Protein AF-A0A1B9MY83-F1 (afdb_monomer_lite)

Sequence (99 aa):
MNHTELKALRRFFFLDIVDAANLIAGVSARTWQRYEKGTVTIHKDVVEKINKLKQERKEILKKLSAGEVVNINVTAERNEQELTKILISSVSAELIAKS

Structure (mmCIF, N/CA/C/O backbone):
data_AF-A0A1B9MY83-F1
#
_entry.id   AF-A0A1B9MY83-F1
#
loop_
_atom_site.group_PDB
_atom_site.id
_atom_site.type_symbol
_atom_site.label_atom_id
_atom_site.label_alt_id
_atom_site.label_comp_id
_atom_site.label_asym_id
_atom_site.label_entity_id
_atom_site.label_seq_id
_atom_site.pdbx_PDB_ins_code
_atom_site.Cartn_x
_atom_site.Cartn_y
_atom_site.Cartn_z
_atom_site.occupancy
_atom_site.B_iso_or_equiv
_atom_site.auth_seq_id
_atom_site.auth_comp_id
_atom_site.auth_asym_id
_atom_site.auth_atom_id
_atom_site.pdbx_PDB_model_num
ATOM 1 N N . MET A 1 1 ? -2.295 -10.500 -9.656 1.00 89.81 1 MET A N 1
ATOM 2 C CA . MET A 1 1 ? -2.424 -9.040 -9.512 1.00 89.81 1 MET A CA 1
ATOM 3 C C . MET A 1 1 ? -1.871 -8.389 -10.757 1.00 89.81 1 MET A C 1
ATOM 5 O O . MET A 1 1 ? -0.762 -8.743 -11.142 1.00 89.81 1 MET A O 1
ATOM 9 N N . ASN A 1 2 ? -2.626 -7.507 -11.404 1.00 95.62 2 ASN A N 1
ATOM 10 C CA . ASN A 1 2 ? -2.152 -6.767 -12.579 1.00 95.62 2 ASN A CA 1
ATOM 11 C C . ASN A 1 2 ? -1.704 -5.333 -12.215 1.00 95.62 2 ASN A C 1
ATOM 13 O O . ASN A 1 2 ? -1.833 -4.890 -11.074 1.00 95.62 2 ASN A O 1
ATOM 17 N N . HIS A 1 3 ? -1.150 -4.607 -13.188 1.00 97.44 3 HIS A N 1
ATOM 18 C CA . HIS A 1 3 ? -0.619 -3.254 -12.992 1.00 97.44 3 HIS A CA 1
ATOM 19 C C . HIS A 1 3 ? -1.695 -2.231 -12.582 1.00 97.44 3 HIS A C 1
ATOM 21 O O . HIS A 1 3 ? -1.434 -1.350 -11.759 1.00 97.44 3 HIS A O 1
ATOM 27 N N . THR A 1 4 ? -2.915 -2.362 -13.111 1.00 97.62 4 THR A N 1
ATOM 28 C CA . THR A 1 4 ? -4.055 -1.505 -12.762 1.00 97.62 4 THR A CA 1
ATOM 29 C C . THR A 1 4 ? -4.506 -1.750 -11.324 1.00 97.62 4 THR A C 1
ATOM 31 O O . THR A 1 4 ? -4.693 -0.797 -10.569 1.00 97.62 4 THR A O 1
ATOM 34 N N . GLU A 1 5 ? -4.619 -3.018 -10.924 1.00 97.50 5 GLU A N 1
ATOM 35 C CA . GLU A 1 5 ? -4.947 -3.430 -9.557 1.00 97.50 5 GLU A CA 1
ATOM 36 C C . GLU A 1 5 ? -3.901 -2.928 -8.560 1.00 97.50 5 GLU A C 1
ATOM 38 O O . GLU A 1 5 ? -4.272 -2.373 -7.529 1.00 97.50 5 GLU A O 1
ATOM 43 N N . LEU A 1 6 ? -2.607 -3.057 -8.877 1.00 98.12 6 LEU A N 1
ATOM 44 C CA . LEU A 1 6 ? -1.523 -2.552 -8.029 1.00 98.12 6 LEU A CA 1
ATOM 45 C C . LEU A 1 6 ? -1.664 -1.041 -7.791 1.00 98.12 6 LEU A C 1
ATOM 47 O O . LEU A 1 6 ? -1.622 -0.582 -6.649 1.00 98.12 6 LEU A O 1
ATOM 51 N N . LYS A 1 7 ? -1.897 -0.274 -8.862 1.00 98.38 7 LYS A N 1
ATOM 52 C CA . LYS A 1 7 ? -2.074 1.182 -8.790 1.00 98.38 7 LYS A CA 1
ATOM 53 C C . LYS A 1 7 ? -3.313 1.580 -7.990 1.00 98.38 7 LYS A C 1
ATOM 55 O O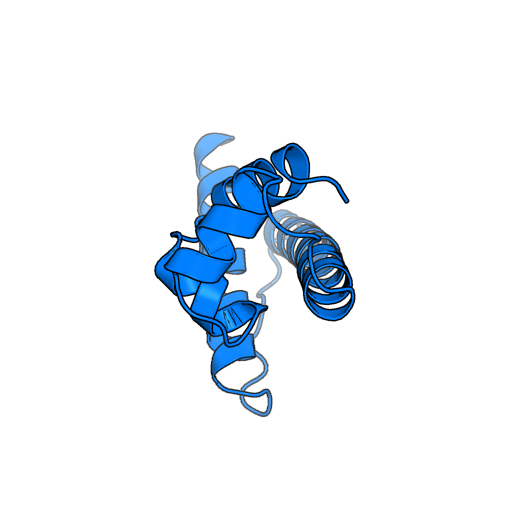 . LYS A 1 7 ? -3.266 2.545 -7.224 1.00 98.38 7 LYS A O 1
ATOM 60 N N . ALA A 1 8 ? -4.419 0.861 -8.171 1.00 97.75 8 ALA A N 1
ATOM 61 C CA . ALA A 1 8 ? -5.647 1.091 -7.418 1.00 97.75 8 ALA A CA 1
ATOM 62 C C . ALA A 1 8 ? -5.438 0.807 -5.925 1.00 97.75 8 ALA A C 1
ATOM 64 O O . ALA A 1 8 ? -5.797 1.637 -5.095 1.00 97.75 8 ALA A O 1
ATOM 65 N N . LEU A 1 9 ? -4.793 -0.313 -5.588 1.00 96.94 9 LEU A N 1
ATOM 66 C CA . LEU A 1 9 ? -4.519 -0.706 -4.205 1.00 96.94 9 LEU A CA 1
ATOM 67 C C . LEU A 1 9 ? -3.565 0.257 -3.505 1.00 96.94 9 LEU A C 1
ATOM 69 O O . LEU A 1 9 ? -3.835 0.647 -2.375 1.00 96.94 9 LEU A O 1
ATOM 73 N N . ARG A 1 10 ? -2.507 0.719 -4.181 1.00 97.25 10 ARG A N 1
ATOM 74 C CA . ARG A 1 10 ? -1.617 1.742 -3.621 1.00 97.25 10 ARG A CA 1
ATOM 75 C C . ARG A 1 10 ? -2.397 2.991 -3.206 1.00 97.25 10 ARG A C 1
ATOM 77 O O . ARG A 1 10 ? -2.253 3.471 -2.086 1.00 97.25 10 ARG A O 1
ATOM 84 N N . ARG A 1 11 ? -3.240 3.500 -4.109 1.00 96.50 11 ARG A N 1
ATOM 85 C CA . ARG A 1 11 ? -4.081 4.674 -3.837 1.00 96.50 11 ARG A CA 1
ATOM 86 C C . ARG A 1 11 ? -5.093 4.401 -2.734 1.00 96.50 11 ARG A C 1
ATOM 88 O O . ARG A 1 11 ? -5.304 5.263 -1.897 1.00 96.50 11 ARG A O 1
ATOM 95 N N . PHE A 1 12 ? -5.686 3.212 -2.720 1.00 94.31 12 PHE A N 1
ATOM 96 C CA . PHE A 1 12 ? -6.626 2.789 -1.686 1.00 94.31 12 PHE A CA 1
ATOM 97 C C . PHE A 1 12 ? -5.983 2.735 -0.293 1.00 94.31 12 PHE A C 1
ATOM 99 O O . PHE A 1 12 ? -6.627 3.068 0.696 1.00 94.31 12 PHE A O 1
ATOM 106 N N . PHE A 1 13 ? -4.700 2.381 -0.218 1.00 94.62 13 PHE A N 1
ATOM 107 C CA . PHE A 1 13 ? -3.908 2.413 1.013 1.00 94.62 13 PHE A CA 1
ATOM 108 C C . PHE A 1 13 ? -3.307 3.784 1.327 1.00 94.62 13 PHE A C 1
ATOM 110 O O . PHE A 1 13 ? -2.530 3.885 2.263 1.00 94.62 13 PHE A O 1
ATOM 117 N N . PHE A 1 14 ? -3.645 4.825 0.563 1.00 94.38 14 PHE A N 1
ATOM 118 C CA . PHE A 1 14 ? -3.144 6.194 0.737 1.00 94.38 14 PHE A CA 1
ATOM 119 C C . PHE A 1 14 ? -1.613 6.294 0.641 1.00 94.38 14 PHE A C 1
ATOM 121 O O . PHE A 1 14 ? -1.006 7.207 1.187 1.00 94.38 14 PHE A O 1
ATOM 128 N N . LEU A 1 15 ? -0.987 5.375 -0.095 1.00 96.06 15 LEU A N 1
ATOM 129 C CA . LEU A 1 15 ? 0.449 5.392 -0.332 1.00 96.06 15 LEU A CA 1
ATOM 130 C C . LEU A 1 15 ? 0.766 6.239 -1.565 1.00 96.06 15 LEU A C 1
ATOM 132 O O . LEU A 1 15 ? 0.188 6.056 -2.651 1.00 96.06 15 LEU A O 1
ATOM 136 N N . ASP A 1 16 ? 1.736 7.136 -1.439 1.00 97.00 16 ASP A N 1
ATOM 137 C CA . ASP A 1 16 ? 2.335 7.739 -2.618 1.00 97.00 16 ASP A CA 1
ATOM 138 C C . ASP A 1 16 ? 3.276 6.736 -3.325 1.00 97.00 16 ASP A C 1
ATOM 140 O O . ASP A 1 16 ? 3.438 5.579 -2.924 1.00 97.00 16 ASP A O 1
ATOM 144 N N . ILE A 1 17 ? 3.837 7.139 -4.466 1.00 98.00 17 ILE A N 1
ATOM 145 C CA . ILE A 1 17 ? 4.716 6.261 -5.253 1.00 98.00 17 ILE A CA 1
ATOM 146 C C . ILE A 1 17 ? 6.008 5.931 -4.491 1.00 98.00 17 ILE A C 1
ATOM 148 O O . ILE A 1 17 ? 6.516 4.818 -4.626 1.00 98.00 17 ILE A O 1
ATOM 152 N N . VAL A 1 18 ? 6.552 6.889 -3.743 1.00 97.62 18 VAL A N 1
ATOM 153 C CA . VAL A 1 18 ? 7.815 6.759 -3.010 1.00 97.62 18 VAL A CA 1
ATOM 154 C C . VAL A 1 18 ? 7.616 5.855 -1.795 1.00 97.62 18 VAL A C 1
ATOM 156 O O . VAL A 1 18 ? 8.387 4.912 -1.616 1.00 97.62 18 VAL A O 1
ATOM 159 N N . ASP A 1 19 ? 6.544 6.064 -1.035 1.00 96.69 19 ASP A N 1
ATOM 160 C CA . ASP A 1 19 ? 6.159 5.238 0.108 1.00 96.69 19 ASP A CA 1
ATOM 161 C C . ASP A 1 19 ? 5.966 3.786 -0.312 1.00 96.69 19 ASP A C 1
ATOM 163 O O . ASP A 1 19 ? 6.528 2.875 0.292 1.00 96.69 19 ASP A O 1
ATOM 167 N N . ALA A 1 20 ? 5.221 3.547 -1.392 1.00 97.50 20 ALA A N 1
ATOM 168 C CA . ALA A 1 20 ? 4.996 2.192 -1.871 1.00 97.50 20 ALA A CA 1
ATOM 169 C C . ALA A 1 20 ? 6.299 1.529 -2.352 1.00 97.50 20 ALA A C 1
ATOM 171 O O . ALA A 1 20 ? 6.568 0.370 -2.027 1.00 97.50 20 ALA A O 1
ATOM 172 N N . ALA A 1 21 ? 7.144 2.267 -3.076 1.00 97.88 21 ALA A N 1
ATOM 173 C CA . ALA A 1 21 ? 8.429 1.759 -3.540 1.00 97.88 21 ALA A CA 1
ATOM 174 C C . ALA A 1 21 ? 9.350 1.364 -2.373 1.00 97.88 21 ALA A C 1
ATOM 176 O O . ALA A 1 21 ? 9.939 0.282 -2.409 1.00 97.88 21 ALA A O 1
ATOM 177 N N . ASN A 1 22 ? 9.408 2.187 -1.324 1.00 96.75 22 ASN A N 1
ATOM 178 C CA . ASN A 1 22 ? 10.279 1.979 -0.169 1.00 96.75 22 ASN A CA 1
ATOM 179 C C . ASN A 1 22 ? 9.716 0.947 0.818 1.00 96.75 22 ASN A C 1
ATOM 181 O O . ASN A 1 22 ? 10.391 -0.025 1.152 1.00 96.75 22 ASN A O 1
ATOM 185 N N . LEU A 1 23 ? 8.478 1.141 1.279 1.00 96.44 23 LEU A N 1
ATOM 186 C CA . LEU A 1 23 ? 7.893 0.374 2.382 1.00 96.44 23 LEU A CA 1
ATOM 187 C C . LEU A 1 23 ? 7.432 -1.021 1.948 1.00 96.44 23 LEU A C 1
ATOM 189 O O . LEU A 1 23 ? 7.480 -1.969 2.739 1.00 96.44 23 LEU A O 1
ATOM 193 N N . ILE A 1 24 ? 6.986 -1.168 0.696 1.00 95.69 24 ILE A N 1
ATOM 194 C CA . ILE A 1 24 ? 6.478 -2.443 0.178 1.00 95.69 24 ILE A CA 1
ATOM 195 C C . ILE A 1 24 ? 7.584 -3.208 -0.534 1.00 95.69 24 ILE A C 1
ATOM 197 O O . ILE A 1 24 ? 7.831 -4.361 -0.195 1.00 95.69 24 ILE A O 1
ATOM 201 N N . ALA A 1 25 ? 8.232 -2.583 -1.514 1.00 94.94 25 ALA A N 1
ATOM 202 C CA . ALA A 1 25 ? 9.056 -3.305 -2.478 1.00 94.94 25 ALA A CA 1
ATOM 203 C C . ALA A 1 25 ? 10.572 -3.181 -2.256 1.00 94.94 25 ALA A C 1
ATOM 205 O O . ALA A 1 25 ? 11.309 -3.991 -2.810 1.00 94.94 25 ALA A O 1
ATOM 206 N N . GLY A 1 26 ? 11.048 -2.187 -1.499 1.00 95.81 26 GLY A N 1
ATOM 207 C CA . GLY A 1 26 ? 12.483 -1.906 -1.369 1.00 95.81 26 GLY A CA 1
ATOM 208 C C . GLY A 1 26 ? 13.150 -1.551 -2.706 1.00 95.81 26 GLY A C 1
ATOM 209 O O . GLY A 1 26 ? 14.301 -1.908 -2.941 1.00 95.81 26 GLY A O 1
ATOM 210 N N . VAL A 1 27 ? 12.421 -0.893 -3.614 1.00 97.19 27 VAL A N 1
ATOM 211 C CA . VAL A 1 27 ? 12.896 -0.526 -4.962 1.00 97.19 27 VAL A CA 1
ATOM 212 C C . VAL A 1 27 ? 12.824 0.981 -5.189 1.00 97.19 27 VAL A C 1
ATOM 214 O O . VAL A 1 27 ? 12.219 1.718 -4.421 1.00 97.19 27 VAL A O 1
ATOM 217 N N . SER A 1 28 ? 13.391 1.458 -6.301 1.00 98.25 28 SER A N 1
ATOM 218 C CA . SER A 1 28 ? 13.246 2.862 -6.697 1.00 98.25 28 SER A CA 1
ATOM 219 C C . SER A 1 28 ? 11.801 3.223 -7.077 1.00 98.25 28 SER A C 1
ATOM 221 O O . SER A 1 28 ? 11.074 2.414 -7.666 1.00 98.25 28 SER A O 1
ATOM 223 N N . ALA A 1 29 ? 11.415 4.487 -6.873 1.00 98.44 29 ALA A N 1
ATOM 224 C CA . ALA A 1 29 ? 10.133 5.030 -7.340 1.00 98.44 29 ALA A CA 1
ATOM 225 C C . 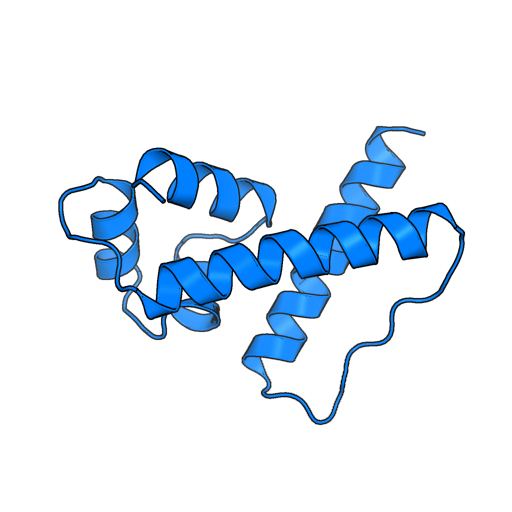ALA A 1 29 ? 9.910 4.813 -8.851 1.00 98.44 29 ALA A C 1
ATOM 227 O O . ALA A 1 29 ? 8.798 4.524 -9.295 1.00 98.44 29 ALA A O 1
ATOM 228 N N . ARG A 1 30 ? 10.982 4.880 -9.655 1.00 98.31 30 ARG A N 1
ATOM 229 C CA . ARG A 1 30 ? 10.932 4.596 -11.097 1.00 98.31 30 ARG A CA 1
ATOM 230 C C . ARG A 1 30 ? 10.560 3.139 -11.371 1.00 98.31 30 ARG A C 1
ATOM 232 O O . ARG A 1 30 ? 9.748 2.879 -12.257 1.00 98.31 30 ARG A O 1
ATOM 239 N N . THR A 1 31 ? 11.135 2.194 -10.628 1.00 98.38 31 THR A N 1
ATOM 240 C CA . THR A 1 31 ? 10.794 0.768 -10.741 1.00 98.38 31 THR A CA 1
ATOM 241 C C . THR A 1 31 ? 9.325 0.543 -10.391 1.00 98.38 31 THR A C 1
ATOM 243 O O . THR A 1 31 ? 8.610 -0.084 -11.170 1.00 98.38 31 THR A O 1
ATOM 246 N N . TRP A 1 32 ? 8.840 1.144 -9.300 1.00 98.56 32 TRP A N 1
ATOM 247 C CA . TRP A 1 32 ? 7.424 1.076 -8.930 1.00 98.56 32 TRP A CA 1
ATOM 248 C C . TRP A 1 32 ? 6.502 1.626 -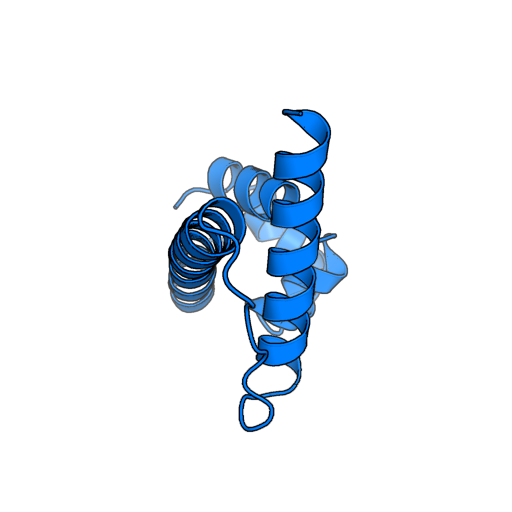10.028 1.00 98.56 32 TRP A C 1
ATOM 250 O O . TRP A 1 32 ? 5.545 0.976 -10.442 1.00 98.56 32 TRP A O 1
ATOM 260 N N . GLN A 1 33 ? 6.818 2.798 -10.585 1.00 98.38 33 GLN A N 1
ATOM 261 C CA . GLN A 1 33 ? 6.057 3.364 -11.703 1.00 98.38 33 GLN A CA 1
ATOM 262 C C . GLN A 1 33 ? 6.026 2.439 -12.923 1.00 98.38 33 GLN A C 1
ATOM 264 O O . GLN A 1 33 ? 5.021 2.396 -13.631 1.00 98.38 33 GLN A O 1
ATOM 269 N N . ARG A 1 34 ? 7.106 1.698 -13.192 1.00 98.44 34 ARG A N 1
ATOM 270 C CA . ARG A 1 34 ? 7.144 0.722 -14.289 1.00 98.44 34 ARG A CA 1
ATOM 271 C C . ARG A 1 34 ? 6.242 -0.482 -14.030 1.00 98.44 34 ARG A C 1
ATOM 273 O O . ARG A 1 34 ? 5.628 -0.941 -14.996 1.00 98.44 34 ARG A O 1
ATOM 280 N N . TYR A 1 35 ? 6.123 -0.930 -12.775 1.00 98.44 35 TYR A N 1
ATOM 281 C CA . TYR A 1 35 ? 5.120 -1.916 -12.365 1.00 98.44 35 TYR A CA 1
ATOM 282 C C . TYR A 1 35 ? 3.707 -1.399 -12.641 1.00 98.44 35 TYR A C 1
ATOM 284 O O . TYR A 1 35 ? 2.937 -2.071 -13.318 1.00 98.44 35 TYR A O 1
ATOM 292 N N . GLU A 1 36 ? 3.379 -0.177 -12.212 1.00 98.06 36 GLU A N 1
ATOM 293 C CA . GLU A 1 36 ? 2.038 0.405 -12.411 1.00 98.06 36 GLU A CA 1
ATOM 294 C C . GLU A 1 36 ? 1.699 0.719 -13.870 1.00 98.06 36 GLU A C 1
ATOM 296 O O . GLU A 1 36 ? 0.526 0.759 -14.239 1.00 98.06 36 GLU A O 1
ATOM 301 N N . LYS A 1 37 ? 2.713 0.951 -14.708 1.00 97.94 37 LYS A N 1
ATOM 302 C CA . LYS A 1 37 ? 2.553 1.115 -16.159 1.00 97.94 37 LYS A CA 1
ATOM 303 C C . LYS A 1 37 ? 2.427 -0.219 -16.901 1.00 97.94 37 LYS A C 1
ATOM 305 O O . LYS A 1 37 ? 2.175 -0.201 -18.098 1.00 97.94 37 LYS A O 1
ATOM 310 N N . GLY A 1 38 ? 2.670 -1.353 -16.239 1.00 97.44 38 GLY A N 1
ATOM 311 C CA . GLY A 1 38 ? 2.700 -2.672 -16.881 1.00 97.44 38 GLY A CA 1
ATOM 312 C C . GLY A 1 38 ? 3.919 -2.907 -17.780 1.00 97.44 38 GLY A C 1
ATOM 313 O O . GLY A 1 38 ? 3.972 -3.897 -18.496 1.00 97.44 38 GLY A O 1
ATOM 314 N N . THR A 1 39 ? 4.912 -2.014 -17.741 1.00 97.62 39 THR A N 1
ATOM 315 C CA . THR A 1 39 ? 6.148 -2.124 -18.544 1.00 97.62 39 THR A CA 1
ATOM 316 C C . THR A 1 39 ? 7.182 -3.076 -17.942 1.00 97.62 39 THR A C 1
ATOM 318 O O . THR A 1 39 ? 8.180 -3.390 -18.586 1.00 97.62 39 THR A O 1
ATOM 321 N N . VAL A 1 40 ? 6.984 -3.477 -16.683 1.00 96.81 40 VAL A N 1
ATOM 322 C CA . VAL A 1 40 ? 7.775 -4.493 -15.980 1.00 96.81 40 VAL A CA 1
ATOM 323 C C . VAL A 1 40 ? 6.828 -5.375 -15.192 1.00 96.81 40 VAL A C 1
ATOM 325 O O . VAL A 1 40 ? 5.876 -4.880 -14.585 1.00 96.81 40 VAL A O 1
ATOM 328 N N . THR A 1 41 ? 7.126 -6.669 -15.171 1.00 96.75 41 THR A N 1
ATOM 329 C CA . THR A 1 41 ? 6.430 -7.651 -14.344 1.00 96.75 41 THR A CA 1
ATOM 330 C C . THR A 1 41 ? 6.571 -7.320 -12.862 1.00 96.75 41 THR A C 1
ATOM 332 O O . THR A 1 41 ? 7.668 -7.091 -12.362 1.00 96.75 41 THR A O 1
ATOM 335 N N . ILE A 1 42 ? 5.452 -7.325 -12.144 1.00 97.88 42 ILE A N 1
ATOM 336 C CA . ILE A 1 42 ? 5.430 -7.112 -10.696 1.00 97.88 42 ILE A CA 1
ATOM 337 C C . ILE A 1 42 ? 6.090 -8.320 -10.022 1.00 97.88 42 ILE A C 1
ATOM 339 O O . ILE A 1 42 ? 5.693 -9.458 -10.272 1.00 97.88 42 ILE A O 1
ATOM 343 N N . HIS A 1 43 ? 7.082 -8.081 -9.164 1.00 97.25 43 HIS A N 1
ATOM 344 C CA . HIS A 1 43 ? 7.727 -9.147 -8.397 1.00 97.25 43 HIS A CA 1
ATOM 345 C C . HIS A 1 43 ? 6.721 -9.858 -7.479 1.00 97.25 43 HIS A C 1
ATOM 347 O O . HIS A 1 43 ? 5.834 -9.222 -6.902 1.00 97.25 43 HIS A O 1
ATOM 353 N N . LYS A 1 44 ? 6.882 -11.177 -7.315 1.00 97.00 44 LYS A N 1
ATOM 354 C CA . LYS A 1 44 ? 5.977 -12.024 -6.521 1.00 97.00 44 LYS A CA 1
ATOM 355 C C . LYS A 1 44 ? 5.838 -11.525 -5.079 1.00 97.00 44 LYS A C 1
ATOM 357 O O . LYS A 1 44 ? 4.717 -11.377 -4.604 1.00 97.00 44 LYS A O 1
ATOM 362 N N . ASP A 1 45 ? 6.943 -11.137 -4.455 1.00 96.38 45 ASP A N 1
ATOM 363 C CA . ASP A 1 45 ? 6.968 -10.644 -3.072 1.00 96.38 45 ASP A CA 1
ATOM 364 C C . ASP A 1 45 ? 6.152 -9.352 -2.899 1.00 96.38 45 ASP A C 1
ATOM 366 O O . ASP A 1 45 ? 5.473 -9.157 -1.893 1.00 96.38 45 ASP A O 1
ATOM 370 N N . VAL A 1 46 ? 6.133 -8.483 -3.920 1.00 97.25 46 VAL A N 1
ATOM 371 C CA . VAL A 1 46 ? 5.305 -7.263 -3.920 1.00 97.25 46 VAL A CA 1
ATOM 372 C C . VAL A 1 46 ? 3.823 -7.627 -3.963 1.00 97.25 46 VAL A C 1
ATOM 374 O O . VAL A 1 46 ? 3.018 -7.044 -3.237 1.00 97.25 46 VAL A O 1
ATOM 377 N N . VAL A 1 47 ? 3.456 -8.610 -4.790 1.00 97.56 47 VAL A N 1
ATOM 378 C CA . VAL A 1 47 ? 2.079 -9.117 -4.873 1.00 97.56 47 VAL A CA 1
ATOM 379 C C . VAL A 1 47 ? 1.646 -9.722 -3.537 1.00 97.56 47 VAL A C 1
ATOM 381 O O . VAL A 1 47 ? 0.543 -9.439 -3.067 1.00 97.56 47 VAL A O 1
ATOM 384 N N . GLU A 1 48 ? 2.507 -10.526 -2.917 1.00 96.81 48 GLU A N 1
ATOM 385 C CA . GLU A 1 48 ? 2.253 -11.142 -1.613 1.00 96.81 48 GLU A CA 1
ATOM 386 C C . GLU A 1 48 ? 2.068 -10.084 -0.521 1.00 96.81 48 GLU A C 1
ATOM 388 O O . GLU A 1 48 ? 1.060 -10.108 0.190 1.00 96.81 48 GLU A O 1
ATOM 393 N N . LYS A 1 49 ? 2.957 -9.088 -0.453 1.00 96.00 49 LYS A N 1
ATOM 394 C CA . LYS A 1 49 ? 2.882 -8.021 0.551 1.00 96.00 49 LYS A CA 1
ATOM 395 C C . LYS A 1 49 ? 1.651 -7.132 0.376 1.00 96.00 49 LYS A C 1
ATOM 397 O O . LYS A 1 49 ? 0.968 -6.843 1.353 1.00 96.00 49 LYS A O 1
ATOM 402 N N . ILE A 1 50 ? 1.285 -6.769 -0.855 1.00 96.88 50 ILE A N 1
ATOM 403 C CA . ILE A 1 50 ? 0.034 -6.036 -1.117 1.00 96.88 50 ILE A CA 1
ATOM 404 C C . ILE A 1 50 ? -1.191 -6.867 -0.708 1.00 96.88 50 ILE A C 1
ATOM 406 O O . ILE A 1 50 ? -2.138 -6.327 -0.138 1.00 96.88 50 ILE A O 1
ATOM 410 N N . ASN A 1 51 ? -1.200 -8.175 -0.975 1.00 96.62 51 ASN A N 1
ATOM 411 C CA . ASN A 1 51 ? -2.304 -9.038 -0.553 1.00 96.62 51 ASN A CA 1
ATOM 412 C C . ASN A 1 51 ? -2.399 -9.155 0.973 1.00 96.62 51 ASN A C 1
ATOM 414 O O . ASN A 1 51 ? -3.514 -9.146 1.495 1.00 96.62 51 ASN A O 1
ATOM 418 N N . LYS A 1 52 ? -1.264 -9.196 1.679 1.00 95.50 52 LYS A N 1
ATOM 419 C CA . LYS A 1 52 ? -1.222 -9.128 3.145 1.00 95.50 52 LYS A CA 1
ATOM 420 C C . LYS A 1 52 ? -1.838 -7.818 3.648 1.00 95.50 52 LYS A C 1
ATOM 422 O O . LYS A 1 52 ? -2.783 -7.866 4.429 1.00 95.50 52 LYS A O 1
ATOM 427 N N . LEU A 1 53 ? -1.429 -6.674 3.086 1.00 95.69 53 LEU A N 1
ATOM 428 C CA . LEU A 1 53 ? -1.988 -5.354 3.422 1.00 95.69 53 LEU A CA 1
ATOM 429 C C . LEU A 1 53 ? -3.508 -5.282 3.198 1.00 95.69 53 LEU A C 1
ATOM 431 O O . LEU A 1 53 ? -4.226 -4.674 3.990 1.00 95.69 53 LEU A O 1
ATOM 435 N N . LYS A 1 54 ? -4.036 -5.935 2.150 1.00 95.88 54 LYS A N 1
ATOM 436 C CA . LYS A 1 54 ? -5.493 -6.029 1.937 1.00 95.88 54 LYS A CA 1
ATOM 437 C C . LYS A 1 54 ? -6.199 -6.727 3.098 1.00 95.88 54 LYS A C 1
ATOM 439 O O . LYS A 1 54 ? -7.297 -6.307 3.455 1.00 95.88 54 LYS A O 1
ATOM 444 N N . GLN A 1 55 ? -5.621 -7.805 3.627 1.00 95.94 55 GLN A N 1
ATOM 445 C CA . GLN A 1 55 ? -6.216 -8.542 4.744 1.00 95.94 55 GLN A CA 1
ATOM 446 C C . GLN A 1 55 ? -6.075 -7.762 6.049 1.00 95.94 55 GLN A C 1
ATOM 448 O O . GLN A 1 55 ? -7.080 -7.538 6.717 1.00 95.94 55 GLN A O 1
ATOM 453 N N . GLU A 1 56 ? -4.884 -7.238 6.338 1.00 95.06 56 GLU A N 1
ATOM 454 C CA . GLU A 1 56 ? -4.633 -6.403 7.519 1.00 95.06 56 GLU A CA 1
ATOM 455 C C . GLU A 1 56 ? -5.597 -5.212 7.567 1.00 95.06 56 GLU A C 1
ATOM 457 O O . GLU A 1 56 ? -6.239 -4.963 8.584 1.00 95.06 56 GLU A O 1
ATOM 462 N N . ARG A 1 57 ? -5.812 -4.523 6.438 1.00 94.88 57 ARG A N 1
ATOM 463 C CA . ARG A 1 57 ? -6.775 -3.417 6.379 1.00 94.88 57 ARG A CA 1
ATOM 464 C C . ARG A 1 57 ? -8.209 -3.860 6.682 1.00 94.88 57 ARG A C 1
ATOM 466 O O . ARG A 1 57 ? -8.938 -3.125 7.346 1.00 94.88 57 ARG A O 1
ATOM 473 N N . LYS A 1 58 ? -8.641 -5.030 6.196 1.00 95.25 58 LYS A N 1
ATOM 474 C CA . LYS A 1 58 ? -9.980 -5.570 6.502 1.00 95.25 58 LYS A CA 1
ATOM 475 C C . LYS A 1 58 ? -10.133 -5.864 7.991 1.00 95.25 58 LYS A C 1
ATOM 477 O O . LYS A 1 58 ? -11.186 -5.584 8.557 1.00 95.25 58 LYS A O 1
ATOM 482 N N . GLU A 1 59 ? -9.095 -6.406 8.616 1.00 95.25 59 GLU A N 1
ATOM 483 C CA . GLU A 1 59 ? -9.082 -6.663 10.055 1.00 95.25 59 GLU A CA 1
ATOM 484 C C . GLU A 1 59 ? -9.124 -5.362 10.860 1.00 95.25 59 GLU A C 1
ATOM 486 O O . GLU A 1 59 ? -9.918 -5.256 11.792 1.00 95.25 59 GLU A O 1
ATOM 491 N N . ILE A 1 60 ? -8.341 -4.354 10.463 1.00 95.44 60 ILE A N 1
ATOM 492 C CA . ILE A 1 60 ? -8.357 -3.014 11.068 1.00 95.44 60 ILE A CA 1
ATOM 493 C C . ILE A 1 60 ? -9.755 -2.397 10.961 1.00 95.44 60 ILE A C 1
ATOM 495 O O . ILE A 1 60 ? -10.283 -1.922 11.962 1.00 95.44 60 ILE A O 1
ATOM 499 N N . LEU A 1 61 ? -10.383 -2.452 9.781 1.00 95.06 61 LEU A N 1
ATOM 500 C CA . LEU A 1 61 ? -11.750 -1.963 9.579 1.00 95.06 61 LEU A CA 1
ATOM 501 C C . LEU A 1 61 ? -12.744 -2.666 10.502 1.00 95.06 61 LEU A C 1
ATOM 503 O O . LEU A 1 61 ? -13.532 -1.992 11.159 1.00 95.06 61 LEU A O 1
ATOM 507 N N . LYS A 1 62 ? -12.677 -3.999 10.593 1.00 95.50 62 LYS A N 1
ATOM 508 C CA . LYS A 1 62 ? -13.540 -4.778 11.487 1.00 95.50 62 LYS A CA 1
ATOM 509 C C . LYS A 1 62 ? -13.372 -4.336 12.945 1.00 95.50 62 LYS A C 1
ATOM 511 O O . LYS A 1 62 ? -14.369 -4.024 13.588 1.00 95.50 62 LYS A O 1
ATOM 516 N N . LYS A 1 63 ? -12.131 -4.259 13.434 1.00 95.19 63 LYS A N 1
ATOM 517 C CA . LYS A 1 63 ? -11.814 -3.859 14.816 1.00 95.19 63 LYS A CA 1
ATOM 518 C C . LYS A 1 63 ? -12.298 -2.444 15.129 1.00 95.19 63 LYS A C 1
ATOM 520 O O . LYS A 1 63 ? -13.051 -2.254 16.078 1.00 95.19 63 LYS A O 1
ATOM 525 N N . LEU A 1 64 ? -11.945 -1.468 14.292 1.00 93.81 64 LEU A N 1
ATOM 526 C CA . LEU A 1 64 ? -12.347 -0.073 14.499 1.00 93.81 64 LEU A CA 1
ATOM 527 C C . LEU A 1 64 ? -13.870 0.104 14.420 1.00 93.81 64 LEU A C 1
ATOM 529 O O . LEU A 1 64 ? -14.435 0.837 15.224 1.00 93.81 64 LEU A O 1
ATOM 533 N N . SER A 1 65 ? -14.554 -0.613 13.519 1.00 92.50 65 SER A N 1
ATOM 534 C CA . SER A 1 65 ? -16.024 -0.586 13.446 1.00 92.50 65 SER A CA 1
ATOM 535 C C . SER A 1 65 ? -16.712 -1.184 14.680 1.00 92.50 65 SER A C 1
ATOM 537 O O . SER A 1 65 ? -17.842 -0.816 14.982 1.00 92.50 65 SER A O 1
ATOM 539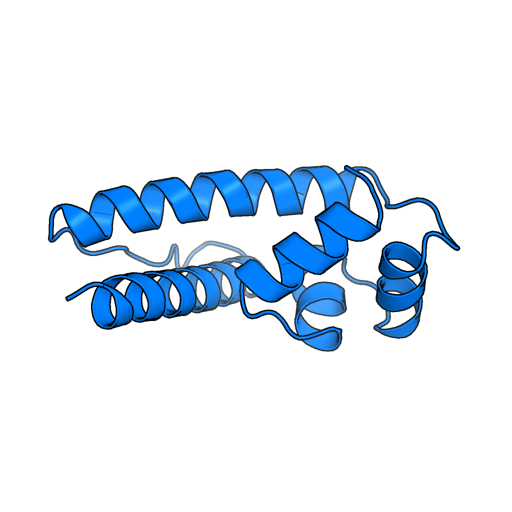 N N . ALA A 1 66 ? -16.028 -2.072 15.407 1.00 94.06 66 ALA A N 1
ATOM 540 C CA . ALA A 1 66 ? -16.490 -2.639 16.672 1.00 94.06 66 ALA A CA 1
ATOM 541 C C . ALA A 1 66 ? -16.110 -1.779 17.897 1.00 94.06 66 ALA A C 1
ATOM 543 O O . ALA A 1 66 ? -16.411 -2.161 19.025 1.00 94.06 66 ALA A O 1
ATOM 544 N N . GLY A 1 67 ? -15.447 -0.632 17.694 1.00 91.44 67 GLY A N 1
ATOM 545 C CA . GLY A 1 67 ? -14.955 0.229 18.773 1.00 91.44 67 GLY A CA 1
ATOM 546 C C . GLY A 1 67 ? -13.687 -0.289 19.462 1.00 91.44 67 GLY A C 1
ATOM 547 O O . GLY A 1 67 ? -13.339 0.187 20.540 1.00 91.44 67 GLY A O 1
ATOM 548 N N . GLU A 1 68 ? -12.991 -1.262 18.867 1.00 93.44 68 GLU A N 1
ATOM 549 C CA . GLU A 1 68 ? -11.746 -1.806 19.412 1.00 93.44 6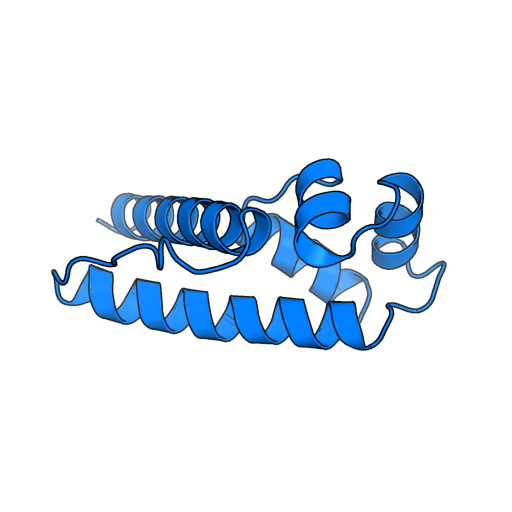8 GLU A CA 1
ATOM 550 C C . GLU A 1 68 ? -10.535 -0.924 19.076 1.00 93.44 68 GLU A C 1
ATOM 552 O O . GLU A 1 68 ? -10.466 -0.283 18.026 1.00 93.44 68 GLU A O 1
ATOM 557 N N . VAL A 1 69 ? -9.520 -0.961 19.943 1.00 87.44 69 VAL A N 1
ATOM 558 C CA . VAL A 1 69 ? -8.235 -0.287 19.711 1.00 87.44 69 VAL A CA 1
ATOM 559 C C . VAL A 1 69 ? -7.309 -1.187 18.890 1.00 87.44 69 VAL A C 1
ATOM 561 O O . VAL A 1 69 ? -7.063 -2.343 19.239 1.00 87.44 69 VAL A O 1
ATOM 564 N N . VAL A 1 70 ? -6.743 -0.645 17.809 1.00 91.00 70 VAL A N 1
ATOM 565 C CA . VAL A 1 70 ? -5.713 -1.321 17.010 1.00 91.00 70 VAL A CA 1
ATOM 566 C C . VAL A 1 70 ? -4.330 -0.907 17.506 1.00 91.00 70 VAL A C 1
ATOM 568 O O . VAL A 1 70 ? -3.945 0.253 17.394 1.00 91.00 70 VAL A O 1
ATOM 571 N N . ASN A 1 71 ? -3.566 -1.871 18.020 1.00 87.56 71 ASN A N 1
ATOM 572 C CA . ASN A 1 71 ? -2.198 -1.649 18.482 1.00 87.56 71 ASN A CA 1
ATOM 573 C C . ASN A 1 71 ? -1.184 -1.902 17.362 1.00 87.56 71 ASN A C 1
ATOM 575 O O . ASN A 1 71 ? -1.294 -2.876 16.617 1.00 87.56 71 ASN A O 1
ATOM 579 N N . ILE A 1 72 ? -0.165 -1.048 17.281 1.00 86.19 72 ILE A N 1
ATOM 580 C CA . ILE A 1 72 ? 0.982 -1.248 16.392 1.00 86.19 72 ILE A CA 1
ATOM 581 C C . ILE A 1 72 ? 1.930 -2.235 17.068 1.00 86.19 72 ILE A C 1
ATOM 583 O O . ILE A 1 72 ? 2.310 -2.039 18.223 1.00 86.19 72 ILE A O 1
ATOM 587 N N . ASN A 1 73 ? 2.340 -3.280 16.349 1.00 86.38 73 ASN A N 1
ATOM 588 C CA . ASN A 1 73 ? 3.355 -4.188 16.859 1.00 86.38 73 ASN A CA 1
ATOM 589 C C . ASN A 1 73 ? 4.729 -3.498 16.862 1.00 86.38 73 ASN A C 1
ATOM 591 O O . ASN A 1 73 ? 5.397 -3.417 15.834 1.00 86.38 73 ASN A O 1
ATOM 595 N N . VAL A 1 74 ? 5.158 -3.015 18.026 1.00 82.56 74 VAL A N 1
ATOM 596 C CA . VAL A 1 74 ? 6.421 -2.277 18.190 1.00 82.56 74 VAL A CA 1
ATOM 597 C C . VAL A 1 74 ? 7.674 -3.136 17.993 1.00 82.56 74 VAL A C 1
ATOM 599 O O . VAL A 1 74 ? 8.758 -2.582 17.826 1.00 82.56 74 VAL A O 1
ATOM 602 N N . THR A 1 75 ? 7.550 -4.468 17.989 1.00 86.06 75 THR A N 1
ATOM 603 C CA . THR A 1 75 ? 8.673 -5.375 17.700 1.00 86.06 75 THR A CA 1
ATOM 604 C C . THR A 1 75 ? 8.792 -5.716 16.214 1.00 86.06 75 THR A C 1
ATOM 606 O O . THR A 1 75 ? 9.738 -6.399 15.831 1.00 86.06 75 THR A O 1
ATOM 609 N N . ALA A 1 76 ? 7.837 -5.287 15.380 1.00 85.69 76 ALA A N 1
ATOM 610 C CA . ALA A 1 76 ? 7.897 -5.471 13.932 1.00 85.69 76 ALA A CA 1
ATOM 611 C C . ALA A 1 76 ? 8.968 -4.568 13.302 1.00 85.69 76 ALA A C 1
ATOM 613 O O . ALA A 1 76 ? 9.407 -3.588 13.910 1.00 85.69 76 ALA A O 1
ATOM 614 N N . GLU A 1 77 ? 9.361 -4.853 12.061 1.00 89.44 77 GLU A N 1
ATOM 615 C CA . GLU A 1 77 ? 10.267 -3.968 11.330 1.00 89.44 77 GLU A CA 1
ATOM 616 C C . GLU A 1 77 ? 9.665 -2.564 11.184 1.00 89.44 77 GLU A C 1
ATOM 618 O O . GLU A 1 77 ? 8.457 -2.400 10.998 1.00 89.44 77 GLU A O 1
ATOM 623 N N . ARG A 1 78 ? 10.514 -1.529 11.201 1.00 89.50 78 ARG A N 1
ATOM 624 C CA . ARG A 1 78 ? 10.075 -0.125 11.107 1.00 89.50 78 ARG A CA 1
ATOM 625 C C . ARG A 1 78 ? 9.136 0.121 9.920 1.00 89.50 78 ARG A C 1
ATOM 627 O O . ARG A 1 78 ? 8.144 0.826 10.067 1.00 89.50 78 ARG A O 1
ATOM 634 N N . ASN A 1 79 ? 9.411 -0.488 8.768 1.00 90.25 79 ASN A N 1
ATOM 635 C CA . ASN A 1 79 ? 8.568 -0.342 7.581 1.00 90.25 79 ASN A CA 1
ATOM 636 C C . ASN A 1 79 ? 7.169 -0.948 7.776 1.00 90.25 79 ASN A C 1
ATOM 638 O O . ASN A 1 79 ? 6.189 -0.381 7.301 1.00 90.25 79 ASN A O 1
ATOM 642 N N . GLU A 1 80 ? 7.055 -2.072 8.487 1.00 89.62 80 GLU A N 1
ATOM 643 C CA . GLU A 1 80 ? 5.761 -2.689 8.802 1.00 89.62 80 GLU A CA 1
ATOM 644 C C . GLU A 1 80 ? 4.965 -1.848 9.807 1.00 89.62 80 GLU A C 1
ATOM 646 O O . GLU A 1 80 ? 3.747 -1.698 9.670 1.00 89.62 80 GLU A O 1
ATOM 651 N N . GLN A 1 81 ? 5.652 -1.235 10.775 1.00 91.81 81 GLN A N 1
ATOM 652 C CA . GLN A 1 81 ? 5.029 -0.295 11.708 1.00 91.81 81 GLN A CA 1
ATOM 653 C C . GLN A 1 81 ? 4.454 0.922 10.973 1.00 91.81 81 GLN A C 1
ATOM 655 O O . GLN A 1 81 ? 3.307 1.297 11.215 1.00 91.81 81 GLN A O 1
ATOM 660 N N . GLU A 1 82 ? 5.218 1.518 10.052 1.00 93.69 82 GLU A N 1
ATOM 661 C CA . GLU A 1 82 ? 4.749 2.652 9.246 1.00 93.69 82 GLU A CA 1
ATOM 662 C C . GLU A 1 82 ? 3.582 2.264 8.330 1.00 93.69 82 GLU A C 1
ATOM 664 O O . GLU A 1 82 ? 2.572 2.967 8.295 1.00 93.69 82 GLU A O 1
ATOM 669 N N . LEU A 1 83 ? 3.643 1.103 7.667 1.00 94.06 83 LEU A N 1
ATOM 670 C CA . LEU A 1 83 ? 2.514 0.601 6.874 1.00 94.06 83 LEU A CA 1
ATOM 671 C C . LEU A 1 83 ? 1.252 0.435 7.727 1.00 94.06 83 LEU A C 1
ATOM 673 O O . LEU A 1 83 ? 0.171 0.846 7.306 1.00 94.06 83 LEU A O 1
ATOM 677 N N . THR A 1 84 ? 1.383 -0.089 8.948 1.00 93.50 84 THR A N 1
ATOM 678 C CA . THR A 1 84 ? 0.252 -0.243 9.874 1.00 93.50 84 THR A CA 1
ATOM 679 C C . THR A 1 84 ? -0.362 1.112 10.239 1.00 93.50 84 THR A C 1
ATOM 681 O O . THR A 1 84 ? -1.585 1.259 10.202 1.00 93.50 84 THR A O 1
ATOM 684 N N . LYS A 1 85 ? 0.458 2.132 10.529 1.00 93.94 85 LYS A N 1
ATOM 685 C CA . LYS A 1 85 ? -0.020 3.501 10.815 1.00 93.94 85 LYS A CA 1
ATOM 686 C C . LYS A 1 85 ? -0.795 4.095 9.641 1.00 93.94 85 LYS A C 1
ATOM 688 O O . LYS A 1 85 ? -1.855 4.696 9.836 1.00 93.94 85 LYS A O 1
ATOM 693 N N . ILE A 1 86 ? -0.281 3.909 8.426 1.00 94.56 86 ILE A N 1
ATOM 694 C CA . ILE A 1 86 ? -0.924 4.385 7.197 1.00 94.56 86 ILE A CA 1
ATOM 695 C C . ILE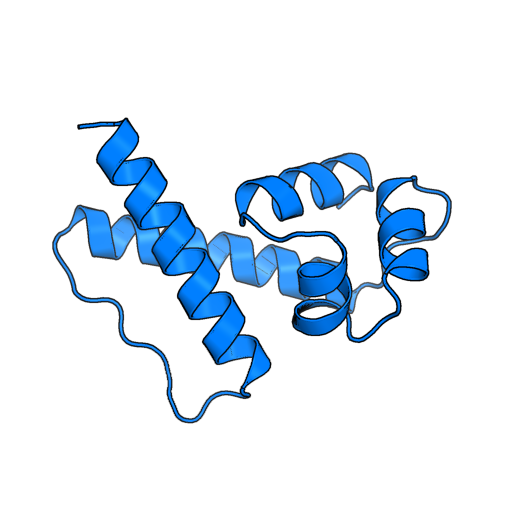 A 1 86 ? -2.265 3.671 6.993 1.00 94.56 86 ILE A C 1
ATOM 697 O O . ILE A 1 86 ? -3.276 4.325 6.734 1.00 94.56 86 ILE A O 1
ATOM 701 N N . LEU A 1 87 ? -2.315 2.348 7.190 1.00 94.44 87 LEU A N 1
ATOM 702 C CA . LEU A 1 87 ? -3.559 1.587 7.089 1.00 94.44 87 LEU A CA 1
ATOM 703 C C . LEU A 1 87 ? -4.605 2.050 8.109 1.00 94.44 87 LEU A C 1
ATOM 705 O O . LEU A 1 87 ? -5.745 2.290 7.708 1.00 94.44 87 LEU A O 1
ATOM 709 N N . ILE A 1 88 ? -4.225 2.237 9.379 1.00 94.44 88 ILE A N 1
ATOM 710 C CA . ILE A 1 88 ? -5.115 2.779 10.421 1.00 94.44 88 ILE A CA 1
ATOM 711 C C . ILE A 1 88 ? -5.662 4.141 9.987 1.00 94.44 88 ILE A C 1
ATOM 713 O O . ILE A 1 88 ? -6.874 4.336 9.985 1.00 94.44 88 ILE A O 1
ATOM 717 N N . SER A 1 89 ? -4.792 5.046 9.534 1.00 92.75 89 SER A N 1
ATOM 718 C CA . SER A 1 89 ? -5.195 6.378 9.062 1.00 92.75 89 SER A CA 1
ATOM 719 C C . SER A 1 89 ? -6.184 6.297 7.892 1.00 92.75 89 SER A C 1
ATOM 721 O O . SER A 1 89 ? -7.207 6.982 7.895 1.00 92.75 89 SER A O 1
ATOM 723 N N . SER A 1 90 ? -5.928 5.411 6.922 1.00 92.94 90 SER A N 1
ATOM 724 C CA . SER A 1 90 ? -6.805 5.212 5.760 1.00 92.94 90 SER A CA 1
ATOM 725 C C . SER A 1 90 ? -8.190 4.674 6.139 1.00 92.94 90 SER A C 1
ATOM 727 O O . SER A 1 90 ? -9.187 5.036 5.517 1.00 92.94 90 SER A O 1
ATOM 729 N N . VAL A 1 91 ? -8.269 3.802 7.150 1.00 94.56 91 VAL A N 1
ATOM 730 C CA . VAL A 1 91 ? -9.530 3.214 7.618 1.00 94.56 91 VAL A CA 1
ATOM 731 C C . VAL A 1 91 ? -10.303 4.211 8.470 1.00 94.56 91 VAL A C 1
ATOM 733 O O . VAL A 1 91 ? -11.504 4.366 8.268 1.00 94.56 91 VAL A O 1
ATOM 736 N N . SER A 1 92 ? -9.633 4.921 9.377 1.00 92.62 92 SER A N 1
ATOM 737 C CA . SER A 1 92 ? -10.265 5.968 10.180 1.00 92.62 92 SER A CA 1
ATOM 738 C C . SER A 1 92 ? -10.884 7.048 9.292 1.00 92.62 92 SER A C 1
ATOM 740 O O . SER A 1 92 ? -12.032 7.425 9.506 1.00 92.62 92 SER A O 1
ATOM 742 N N . ALA A 1 93 ? -10.175 7.484 8.243 1.00 91.81 93 ALA A N 1
ATOM 743 C CA . ALA A 1 93 ? -10.716 8.422 7.261 1.00 91.81 93 ALA A CA 1
ATOM 744 C C . ALA A 1 93 ? -11.951 7.862 6.527 1.00 91.81 93 ALA A C 1
ATOM 746 O O . ALA A 1 93 ? -12.924 8.587 6.328 1.00 91.81 93 ALA A O 1
ATOM 747 N N . GLU A 1 94 ? -11.942 6.575 6.155 1.00 92.25 94 GLU A N 1
ATOM 748 C CA . GLU A 1 94 ? -13.100 5.913 5.534 1.00 92.25 94 GLU A CA 1
ATOM 749 C C . GLU A 1 94 ? -14.316 5.868 6.471 1.00 92.25 94 GLU A C 1
ATOM 751 O O . GLU A 1 94 ? -15.436 6.099 6.020 1.00 92.25 94 GLU A O 1
ATOM 756 N N . LEU A 1 95 ? -14.111 5.568 7.756 1.00 92.06 95 LEU A N 1
ATOM 757 C CA . LEU A 1 95 ? -15.187 5.502 8.746 1.00 92.06 95 LEU A CA 1
ATOM 758 C C . LEU A 1 95 ? -15.796 6.884 9.016 1.00 92.06 95 LEU A C 1
ATOM 760 O O . LEU A 1 95 ? -17.017 6.999 9.043 1.00 92.06 95 LEU A O 1
ATOM 764 N N . ILE A 1 96 ? -14.965 7.925 9.133 1.00 92.75 96 ILE A N 1
ATOM 765 C CA . ILE A 1 96 ? -15.421 9.316 9.309 1.00 92.75 96 ILE A CA 1
ATOM 766 C C . ILE A 1 96 ? -16.206 9.800 8.085 1.00 92.75 96 ILE A C 1
ATOM 768 O O . ILE A 1 96 ? -17.207 10.488 8.220 1.00 92.75 96 ILE A O 1
ATOM 772 N N . ALA A 1 97 ? -15.786 9.437 6.871 1.00 91.38 97 ALA A N 1
ATOM 773 C CA . ALA A 1 97 ? -16.499 9.841 5.658 1.00 91.38 97 ALA A CA 1
ATOM 774 C C . ALA A 1 97 ? -17.871 9.155 5.490 1.00 91.38 97 ALA A C 1
ATOM 776 O O . ALA A 1 97 ? -18.651 9.564 4.631 1.00 91.38 97 ALA A O 1
ATOM 777 N N . LYS A 1 98 ? -18.143 8.087 6.252 1.00 85.50 98 LYS A N 1
ATOM 778 C CA . LYS A 1 98 ? -19.393 7.311 6.211 1.00 85.50 98 LYS A CA 1
ATOM 779 C C . LYS A 1 98 ? -20.370 7.646 7.345 1.00 85.50 98 LYS A C 1
ATOM 781 O O . LYS A 1 98 ? -21.507 7.181 7.270 1.00 85.50 98 LYS A O 1
ATOM 786 N N . SER A 1 99 ? -19.929 8.374 8.374 1.00 73.50 99 SER A N 1
ATOM 787 C CA . SER A 1 99 ? -20.758 8.855 9.492 1.00 73.50 99 SER A CA 1
ATOM 788 C C . SER A 1 99 ? -21.477 10.147 9.140 1.00 73.50 99 SER A C 1
ATOM 790 O O . SER A 1 99 ? -22.674 10.251 9.473 1.00 73.50 99 SER A O 1
#

pLDDT: mean 94.44, std 4.08, range [73.5, 98.56]

Secondary structure (DSSP, 8-state):
--HHHHHHHHHHTT--HHHIIIIII-S-HHHHHHHHTTSSPPPHHHHHHHHHHHHHHHHHHHHHHTTPPPPP-TTS-HHHHHHHHHHHHHHHHHHHTT-

Foldseek 3Di:
DALCVLVVLCVLLVHDLQLLQVLQPVHDSVVSVCRNVRVDPDDPSSVVSSVVLVVLLVVLLVQVVVVHDDDQPPPDPPSSSVSNVSSNVSSVVVVVVVD

Radius of gyration: 13.9 Å; chains: 1; bounding box: 34×22×38 Å